Protein AF-A0A1U8NQL8-F1 (afdb_monomer_lite)

Sequence (93 aa):
MAVMFEILRRKRQVKLESFILNRSSFAQTVENLFSLSFLVKDGRVEIVVHGSGSHIVSPKNAPAASSIASGEAAYSHFVFRFDFKDWKDLLRN

Foldseek 3Di:
DVVLLVVQQVVQKDFPLVSLADLVDPVSSVVSVVVVVVCVVQQQKDWDQDPVRTTMIGGGDGDDPVCVVVVVDDDDDDDDDDDPVNNVVSN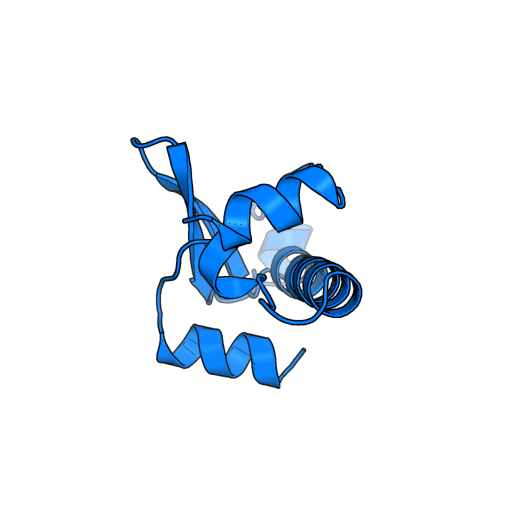VD

Structure (mmCIF, N/CA/C/O backbone):
data_AF-A0A1U8NQL8-F1
#
_entry.id   AF-A0A1U8NQL8-F1
#
loop_
_atom_site.group_PDB
_atom_site.id
_atom_site.type_symbol
_atom_site.label_atom_id
_atom_site.label_alt_id
_atom_site.label_comp_id
_atom_site.label_asym_id
_atom_site.label_entity_id
_atom_site.label_se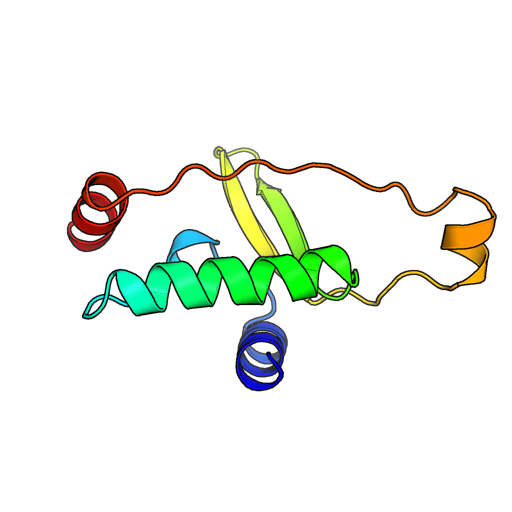q_id
_atom_site.pdbx_PDB_in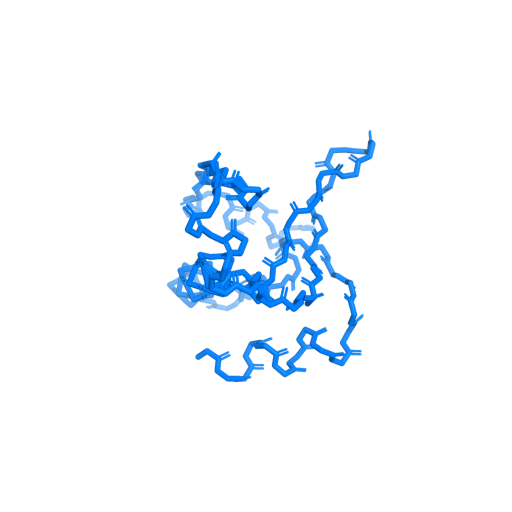s_code
_atom_site.Cartn_x
_atom_site.Cartn_y
_atom_site.Cartn_z
_atom_site.occupancy
_atom_site.B_iso_or_equiv
_atom_site.auth_seq_id
_atom_site.auth_comp_id
_atom_site.auth_asym_id
_atom_site.auth_atom_id
_atom_site.pdbx_PDB_model_num
ATOM 1 N N . MET A 1 1 ? -5.003 -10.238 -3.789 1.00 64.75 1 MET A N 1
ATOM 2 C CA . MET A 1 1 ? -4.519 -9.107 -4.624 1.00 64.75 1 MET A CA 1
ATOM 3 C C . MET A 1 1 ? -5.506 -8.639 -5.697 1.00 64.75 1 MET A C 1
ATOM 5 O O . MET A 1 1 ? -5.735 -7.438 -5.763 1.00 64.75 1 MET A O 1
ATOM 9 N N . ALA A 1 2 ? -6.112 -9.520 -6.509 1.00 84.38 2 ALA A N 1
ATOM 10 C CA . ALA A 1 2 ? -7.019 -9.105 -7.596 1.00 84.38 2 ALA A CA 1
ATOM 11 C C . ALA A 1 2 ? -8.152 -8.156 -7.145 1.00 84.38 2 ALA A C 1
ATOM 13 O O . ALA A 1 2 ? -8.394 -7.144 -7.792 1.00 84.38 2 ALA A O 1
ATOM 14 N N . VAL A 1 3 ? -8.769 -8.429 -5.988 1.00 91.75 3 VAL A N 1
ATOM 15 C CA . VAL A 1 3 ? -9.832 -7.588 -5.405 1.00 91.75 3 VAL A CA 1
ATOM 16 C C . VAL A 1 3 ? -9.345 -6.167 -5.102 1.00 91.75 3 VAL A C 1
ATOM 18 O O . VAL A 1 3 ? -9.991 -5.200 -5.490 1.00 91.75 3 VAL A O 1
ATOM 21 N N . MET A 1 4 ? -8.187 -6.028 -4.451 1.00 93.75 4 MET A N 1
ATOM 22 C CA . MET A 1 4 ? -7.614 -4.723 -4.109 1.00 93.75 4 MET A CA 1
ATOM 23 C C . MET A 1 4 ? -7.314 -3.896 -5.364 1.00 93.75 4 MET A C 1
ATOM 25 O O . MET A 1 4 ? -7.679 -2.723 -5.433 1.00 93.75 4 MET A O 1
ATOM 29 N N . PHE A 1 5 ? -6.711 -4.519 -6.380 1.00 93.12 5 PHE A N 1
ATOM 30 C CA . PHE A 1 5 ? -6.442 -3.845 -7.647 1.00 93.12 5 PHE A CA 1
ATOM 31 C C . PHE A 1 5 ? -7.734 -3.420 -8.360 1.00 93.12 5 PHE A C 1
ATOM 33 O O . PHE A 1 5 ? -7.811 -2.308 -8.874 1.00 93.12 5 PHE A O 1
ATOM 40 N N . GLU A 1 6 ? -8.771 -4.259 -8.351 1.00 94.62 6 GLU A N 1
ATOM 41 C CA . GLU A 1 6 ? -10.065 -3.934 -8.959 1.00 94.62 6 GLU A CA 1
ATOM 42 C C . GLU A 1 6 ? -10.767 -2.765 -8.248 1.00 94.62 6 GLU A C 1
ATOM 44 O O . GLU A 1 6 ? -11.290 -1.862 -8.902 1.00 94.62 6 GLU A O 1
ATOM 49 N N . ILE A 1 7 ? -10.720 -2.716 -6.911 1.00 93.50 7 ILE A N 1
ATOM 50 C CA . ILE A 1 7 ? -11.224 -1.567 -6.140 1.00 93.50 7 ILE A CA 1
ATOM 51 C C . ILE A 1 7 ? -10.492 -0.289 -6.562 1.00 93.50 7 ILE A C 1
ATOM 53 O O . ILE A 1 7 ? -11.126 0.739 -6.812 1.00 93.50 7 ILE A O 1
ATOM 57 N N . LEU A 1 8 ? -9.164 -0.351 -6.663 1.00 94.44 8 LEU A N 1
ATOM 58 C CA . LEU A 1 8 ? -8.348 0.800 -7.032 1.00 94.44 8 LEU A CA 1
ATOM 59 C C . LEU A 1 8 ? -8.604 1.252 -8.474 1.00 94.44 8 LEU A C 1
ATOM 61 O O . LEU A 1 8 ? -8.740 2.447 -8.726 1.00 94.44 8 LEU A O 1
ATOM 65 N N . ARG A 1 9 ? -8.767 0.307 -9.408 1.00 93.25 9 ARG A N 1
ATOM 66 C CA . ARG A 1 9 ? -9.135 0.576 -10.804 1.00 93.25 9 ARG A CA 1
ATOM 67 C C . ARG A 1 9 ? -10.451 1.352 -10.907 1.00 93.25 9 ARG A C 1
ATOM 69 O O . ARG A 1 9 ? -10.558 2.249 -11.740 1.00 93.25 9 ARG A O 1
ATOM 76 N N . ARG A 1 10 ? -11.435 1.043 -10.056 1.00 94.38 10 ARG A N 1
ATOM 77 C CA . ARG A 1 10 ? -12.722 1.761 -10.010 1.00 94.38 10 ARG A CA 1
ATOM 78 C C . ARG A 1 10 ? -12.594 3.148 -9.389 1.00 94.38 10 ARG A C 1
ATOM 80 O O . ARG A 1 10 ? -13.149 4.100 -9.926 1.00 94.38 10 ARG A O 1
ATOM 87 N N . LYS A 1 11 ? -11.863 3.270 -8.275 1.00 92.50 11 LYS A N 1
ATOM 88 C CA . LYS A 1 11 ? -11.714 4.542 -7.546 1.00 92.50 11 LYS A CA 1
ATOM 89 C C . LYS A 1 11 ? -10.736 5.526 -8.201 1.00 92.50 11 LYS A C 1
ATOM 91 O O . LYS A 1 11 ? -10.824 6.715 -7.925 1.00 92.50 11 LYS A O 1
ATOM 96 N N . ARG A 1 12 ? -9.835 5.050 -9.069 1.00 92.75 12 ARG A N 1
ATOM 97 C CA . ARG A 1 12 ? -8.748 5.781 -9.755 1.00 92.75 12 ARG A CA 1
ATOM 98 C C . ARG A 1 12 ? -7.677 6.373 -8.839 1.00 92.75 12 ARG A C 1
ATOM 100 O O . ARG A 1 12 ? -6.504 6.130 -9.080 1.00 92.75 12 ARG A O 1
ATOM 107 N N . GLN A 1 13 ? -8.054 7.125 -7.813 1.00 94.88 13 GLN A N 1
ATOM 108 C CA . GLN A 1 13 ? -7.141 7.718 -6.838 1.00 94.88 13 GLN A CA 1
ATOM 109 C C . GLN A 1 13 ? -7.768 7.695 -5.452 1.00 94.88 13 GLN A C 1
ATOM 111 O O . GLN A 1 13 ? -8.942 8.026 -5.281 1.00 94.88 13 GLN A O 1
ATOM 116 N N . VAL A 1 14 ? -6.998 7.278 -4.451 1.00 95.75 14 VAL A N 1
ATOM 117 C CA . VAL A 1 14 ? -7.487 7.169 -3.073 1.00 95.75 14 VAL A CA 1
ATOM 118 C C . VAL A 1 14 ? -6.350 7.467 -2.097 1.00 95.75 14 VAL A C 1
ATOM 120 O O . VAL A 1 14 ? -5.193 7.172 -2.386 1.00 95.75 14 VAL A O 1
ATOM 123 N N . LYS A 1 15 ? -6.663 8.033 -0.927 1.00 94.88 15 LYS A N 1
ATOM 124 C CA . LYS A 1 15 ? -5.669 8.208 0.140 1.00 94.88 15 LYS A CA 1
ATOM 125 C C . LYS A 1 15 ? -5.227 6.857 0.701 1.00 94.88 15 LYS A C 1
ATOM 127 O O . LYS A 1 15 ? -6.081 6.012 0.975 1.00 94.88 15 LYS A O 1
ATOM 132 N N . LEU A 1 16 ? -3.927 6.673 0.919 1.00 94.56 16 LEU A N 1
ATOM 133 C CA . LEU A 1 16 ? -3.339 5.418 1.399 1.00 94.56 16 LEU A CA 1
ATOM 134 C C . LEU A 1 16 ? -4.052 4.882 2.645 1.00 94.56 16 LEU A C 1
ATOM 136 O O . LEU A 1 16 ? -4.482 3.730 2.656 1.00 94.56 16 LEU A O 1
ATOM 140 N N . GLU A 1 17 ? -4.254 5.729 3.653 1.00 92.50 17 GLU A N 1
ATOM 141 C CA . GLU A 1 17 ? -4.911 5.360 4.903 1.00 92.50 17 GLU A CA 1
ATOM 142 C C . GLU A 1 17 ? -6.350 4.882 4.680 1.00 92.50 17 GLU A C 1
ATOM 144 O O . GLU A 1 17 ? -6.765 3.879 5.249 1.00 92.50 17 GLU A O 1
ATOM 149 N N . SER A 1 18 ? -7.096 5.516 3.772 1.00 92.69 18 SER A N 1
ATOM 150 C CA . SER A 1 18 ? -8.463 5.100 3.429 1.00 92.69 18 SER A CA 1
ATOM 151 C C . SER A 1 18 ? -8.504 3.810 2.608 1.00 92.69 18 SER A C 1
ATOM 153 O O . SER A 1 18 ? -9.558 3.185 2.499 1.00 92.69 18 SER A O 1
ATOM 155 N N . PHE A 1 19 ? -7.386 3.435 1.984 1.00 95.38 19 PHE A N 1
ATOM 156 C CA . PHE A 1 19 ? -7.294 2.237 1.162 1.00 95.38 19 PHE A CA 1
ATOM 157 C C . PHE A 1 19 ? -6.987 0.988 1.977 1.00 95.38 19 PHE A C 1
ATOM 159 O O . PHE A 1 19 ? -7.572 -0.064 1.730 1.00 95.38 19 PHE A O 1
ATOM 166 N N . ILE A 1 20 ? -6.058 1.105 2.928 1.00 95.25 20 ILE A N 1
ATOM 167 C CA . ILE A 1 20 ? -5.574 -0.036 3.709 1.00 95.25 20 ILE A CA 1
ATOM 168 C C . ILE A 1 20 ? -6.397 -0.264 4.977 1.00 95.25 20 ILE A C 1
ATOM 170 O O . ILE A 1 20 ? -6.475 -1.400 5.444 1.00 95.25 20 ILE A O 1
ATOM 174 N N . LEU A 1 21 ? -7.015 0.784 5.535 1.00 96.12 21 LEU A N 1
ATOM 175 C CA . LEU A 1 21 ? -7.678 0.715 6.834 1.00 96.12 21 LEU A CA 1
ATOM 176 C C . LEU A 1 21 ? -8.892 -0.216 6.808 1.00 96.12 21 LEU A C 1
ATOM 178 O O . LEU A 1 21 ? -9.900 0.047 6.155 1.00 96.12 21 LEU A O 1
ATOM 182 N N . ASN A 1 22 ? -8.828 -1.257 7.629 1.00 96.81 22 ASN A N 1
ATOM 183 C CA . ASN A 1 22 ? -9.998 -1.977 8.096 1.00 96.81 22 ASN A CA 1
ATOM 184 C C . ASN A 1 22 ? -10.325 -1.491 9.513 1.00 96.81 22 ASN A C 1
ATOM 186 O O . ASN A 1 22 ? -9.532 -1.675 10.436 1.00 96.81 22 ASN A O 1
ATOM 190 N N . ARG A 1 23 ? -11.501 -0.875 9.693 1.00 95.56 23 ARG A N 1
ATOM 191 C CA . ARG A 1 23 ? -11.895 -0.271 10.977 1.00 95.56 23 ARG A CA 1
ATOM 192 C C . ARG A 1 23 ? -12.215 -1.285 12.084 1.00 95.56 23 ARG A C 1
ATOM 194 O O . ARG A 1 23 ? -12.275 -0.909 13.248 1.00 95.56 23 ARG A O 1
ATOM 201 N N . SER A 1 24 ? -12.389 -2.558 11.736 1.00 96.94 24 SER A N 1
ATOM 202 C CA . SER A 1 24 ? -12.748 -3.633 12.669 1.00 96.94 24 SER A CA 1
ATOM 203 C C . SER A 1 24 ? -11.602 -4.610 12.936 1.00 96.94 24 SER A C 1
ATOM 205 O O . SER A 1 24 ? -11.701 -5.417 13.854 1.00 96.94 24 SER A O 1
ATOM 207 N N . SER A 1 25 ? -10.520 -4.562 12.151 1.00 98.00 25 SER A N 1
ATOM 208 C CA . SER A 1 25 ? -9.397 -5.492 12.283 1.00 98.00 25 SER A CA 1
ATOM 209 C C . SER A 1 25 ? -8.055 -4.835 11.959 1.00 98.00 25 SER A C 1
ATOM 211 O O . SER A 1 25 ? -7.761 -4.473 10.815 1.00 98.00 25 SER A O 1
ATOM 213 N N . PHE A 1 26 ? -7.201 -4.744 12.980 1.00 97.44 26 PHE A N 1
ATOM 214 C CA . PHE A 1 26 ? -5.804 -4.344 12.823 1.00 97.44 26 PHE A CA 1
ATOM 215 C C . PHE A 1 26 ? -5.038 -5.324 11.929 1.00 97.44 26 PHE A C 1
ATOM 217 O O . PHE A 1 26 ? -4.386 -4.898 10.980 1.00 97.44 26 PHE A O 1
ATOM 224 N N . ALA A 1 27 ? -5.175 -6.631 12.177 1.00 98.06 27 ALA A N 1
ATOM 225 C CA . ALA A 1 27 ? -4.498 -7.663 11.393 1.00 98.06 27 ALA A CA 1
ATOM 226 C C . ALA A 1 27 ? -4.858 -7.564 9.903 1.00 98.06 27 ALA A C 1
ATOM 228 O O . ALA A 1 27 ? -3.972 -7.554 9.054 1.00 98.06 27 ALA A O 1
ATOM 229 N N . GLN A 1 28 ? -6.139 -7.350 9.582 1.00 97.81 28 GLN A N 1
ATOM 230 C CA . GLN A 1 28 ? -6.554 -7.168 8.191 1.00 97.81 28 GLN A CA 1
ATOM 231 C C . GLN A 1 28 ? -5.995 -5.875 7.580 1.00 97.81 28 GLN A C 1
ATOM 233 O O . GLN A 1 28 ? -5.694 -5.843 6.391 1.00 97.81 28 GLN A O 1
ATOM 238 N N . THR A 1 29 ? -5.831 -4.809 8.372 1.00 97.62 29 THR A N 1
ATOM 239 C CA . THR A 1 29 ? -5.175 -3.573 7.908 1.00 97.62 29 THR A CA 1
ATOM 240 C C . THR A 1 29 ? -3.710 -3.829 7.544 1.00 97.62 29 THR A C 1
ATOM 242 O O . THR A 1 29 ? -3.243 -3.365 6.504 1.00 97.62 29 THR A O 1
ATOM 245 N N . VAL A 1 30 ? -2.999 -4.621 8.355 1.00 96.56 30 VAL A N 1
ATOM 246 C CA . VAL A 1 30 ? -1.625 -5.056 8.062 1.00 96.56 30 VAL A CA 1
ATOM 247 C C . VAL A 1 30 ? -1.582 -5.907 6.789 1.00 96.56 30 VAL A C 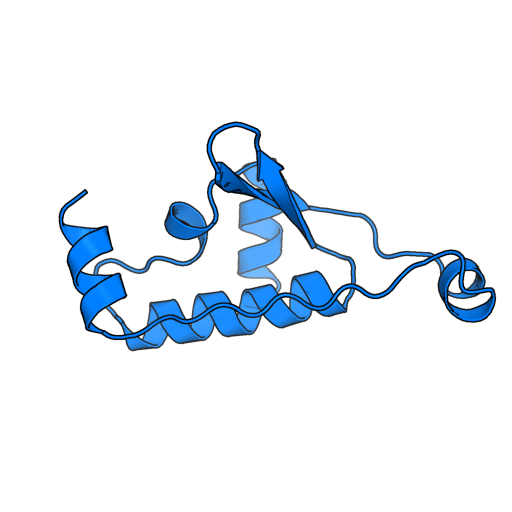1
ATOM 249 O O . VAL A 1 30 ? -0.757 -5.652 5.914 1.00 96.56 30 VAL A O 1
ATOM 252 N N . GLU A 1 31 ? -2.504 -6.857 6.622 1.00 96.81 31 GLU A N 1
ATOM 253 C CA . GLU A 1 31 ? -2.605 -7.667 5.399 1.00 96.81 31 GLU A CA 1
ATOM 254 C C . GLU A 1 31 ? -2.927 -6.833 4.152 1.00 96.81 31 GLU A C 1
ATOM 256 O O . GLU A 1 31 ? -2.409 -7.111 3.066 1.00 96.81 31 GLU A O 1
ATOM 261 N N . ASN A 1 32 ? -3.760 -5.797 4.288 1.00 96.81 32 ASN A N 1
ATOM 262 C CA . ASN A 1 32 ? -4.060 -4.870 3.203 1.00 96.81 32 ASN A CA 1
ATOM 263 C C . ASN A 1 32 ? -2.800 -4.102 2.783 1.00 96.81 32 ASN A C 1
ATOM 265 O O . ASN A 1 32 ? -2.492 -4.031 1.593 1.00 96.81 32 ASN A O 1
ATOM 269 N N . LEU A 1 33 ? -2.040 -3.575 3.746 1.00 95.94 33 LEU A N 1
ATOM 270 C CA . LEU A 1 33 ? -0.771 -2.901 3.474 1.00 95.94 33 LEU A CA 1
ATOM 271 C C . LEU A 1 33 ? 0.250 -3.852 2.827 1.00 95.94 33 LEU A C 1
ATOM 273 O O . LEU A 1 33 ? 0.887 -3.498 1.834 1.00 95.94 33 LEU A O 1
ATOM 277 N N . PHE A 1 34 ? 0.363 -5.079 3.338 1.00 94.81 34 PHE A N 1
ATOM 278 C CA . PHE A 1 34 ? 1.243 -6.098 2.772 1.00 94.81 34 PHE A CA 1
ATOM 279 C C . PHE A 1 34 ? 0.844 -6.440 1.331 1.00 94.81 34 PHE A C 1
ATOM 281 O O . PHE A 1 34 ? 1.683 -6.435 0.433 1.00 94.81 34 PHE A O 1
ATOM 288 N N . SER A 1 35 ? -0.450 -6.632 1.069 1.00 95.88 35 SER A N 1
ATOM 289 C CA . SER A 1 35 ? -0.985 -6.883 -0.276 1.00 95.88 35 SER A CA 1
ATOM 290 C C . SER A 1 35 ? -0.723 -5.726 -1.244 1.00 95.88 35 SER A C 1
ATOM 292 O O . SER A 1 35 ? -0.385 -5.961 -2.405 1.00 95.88 35 SER A O 1
ATOM 294 N N . LEU A 1 36 ? -0.860 -4.482 -0.776 1.00 95.69 36 LEU A N 1
ATOM 295 C CA . LEU A 1 36 ? -0.543 -3.290 -1.558 1.00 95.69 36 LEU A CA 1
ATOM 296 C C . LEU A 1 36 ? 0.944 -3.252 -1.936 1.00 95.69 36 LEU A C 1
ATOM 298 O O . LEU A 1 36 ? 1.267 -2.889 -3.065 1.00 95.69 36 LEU A O 1
ATOM 302 N N . SER A 1 37 ? 1.840 -3.674 -1.039 1.00 94.19 37 SER A N 1
ATOM 303 C CA . SER A 1 37 ? 3.283 -3.653 -1.302 1.00 94.19 37 SER A CA 1
ATOM 304 C C . SER A 1 37 ? 3.681 -4.511 -2.512 1.00 94.19 37 SER A C 1
ATOM 306 O O . SER A 1 37 ? 4.507 -4.078 -3.313 1.00 94.19 37 SER A O 1
ATOM 308 N N . PHE A 1 38 ? 3.033 -5.664 -2.728 1.00 94.12 38 PHE A N 1
ATOM 309 C CA . PHE A 1 38 ? 3.238 -6.472 -3.938 1.00 94.12 38 PHE A CA 1
ATOM 310 C C . PHE A 1 38 ? 2.755 -5.761 -5.198 1.00 94.12 38 PHE A C 1
ATOM 312 O O . PHE A 1 38 ? 3.452 -5.768 -6.204 1.00 94.12 38 PHE A O 1
ATOM 319 N N . LEU A 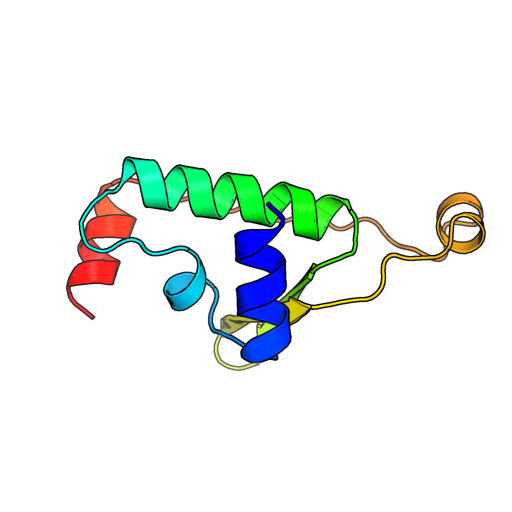1 39 ? 1.598 -5.096 -5.147 1.00 94.88 39 LEU A N 1
ATOM 320 C CA . LEU A 1 39 ? 1.095 -4.351 -6.303 1.00 94.88 39 LEU A CA 1
ATOM 321 C C . LEU A 1 39 ? 2.024 -3.190 -6.690 1.00 94.88 39 LEU A C 1
ATOM 323 O O . LEU A 1 39 ? 2.183 -2.912 -7.879 1.00 94.88 39 LEU A O 1
ATOM 327 N N . VAL A 1 40 ? 2.644 -2.535 -5.703 1.00 93.56 40 VAL A N 1
ATOM 328 C CA . VAL A 1 40 ? 3.654 -1.490 -5.930 1.00 93.56 40 VAL A CA 1
ATOM 329 C C . VAL A 1 40 ? 4.942 -2.095 -6.485 1.00 93.56 40 VAL A C 1
ATOM 331 O O . VAL A 1 40 ? 5.460 -1.604 -7.485 1.00 93.56 40 VAL A O 1
ATOM 334 N N . LYS A 1 41 ? 5.430 -3.192 -5.891 1.00 91.06 41 LYS A N 1
ATOM 335 C CA . LYS A 1 41 ? 6.611 -3.930 -6.366 1.00 91.06 41 LYS A CA 1
ATOM 336 C C . LYS A 1 41 ? 6.461 -4.360 -7.829 1.00 91.06 41 LYS A C 1
ATOM 338 O O . LYS A 1 41 ? 7.400 -4.220 -8.606 1.00 91.06 41 LYS A O 1
ATOM 343 N N . ASP A 1 42 ? 5.279 -4.838 -8.203 1.00 90.94 42 ASP A N 1
ATOM 344 C CA . ASP A 1 42 ? 4.966 -5.293 -9.559 1.00 90.94 42 ASP A CA 1
ATOM 345 C C . ASP A 1 42 ? 4.715 -4.123 -10.536 1.00 90.94 42 ASP A C 1
ATOM 347 O O . ASP A 1 42 ? 4.348 -4.339 -11.690 1.00 90.94 42 ASP A O 1
ATOM 351 N N . GLY A 1 43 ? 4.855 -2.868 -10.087 1.00 91.94 43 GLY A N 1
ATOM 352 C CA . GLY A 1 43 ? 4.642 -1.667 -10.899 1.00 91.94 43 GLY A CA 1
ATOM 353 C C . GLY A 1 43 ? 3.185 -1.433 -11.304 1.00 91.94 43 GLY A C 1
ATOM 354 O O . GLY A 1 43 ? 2.906 -0.603 -12.167 1.00 91.94 43 GLY A O 1
ATOM 355 N N . ARG A 1 44 ? 2.242 -2.161 -10.698 1.00 94.06 44 ARG A N 1
ATOM 356 C CA . ARG A 1 44 ? 0.808 -2.081 -11.012 1.00 94.06 44 ARG A CA 1
ATOM 357 C C . ARG A 1 44 ? 0.091 -0.978 -10.249 1.00 94.06 44 ARG A C 1
ATOM 359 O O . ARG A 1 44 ? -1.041 -0.631 -10.576 1.00 94.06 44 ARG A O 1
ATOM 366 N N . VAL A 1 45 ? 0.715 -0.461 -9.204 1.00 95.00 45 VAL A N 1
ATOM 367 C CA . VAL A 1 45 ? 0.199 0.620 -8.372 1.00 95.00 45 VAL A CA 1
ATOM 368 C C . VAL A 1 45 ? 1.335 1.580 -8.079 1.00 95.00 45 VAL A C 1
ATOM 370 O O . VAL A 1 45 ? 2.469 1.158 -7.874 1.00 95.00 45 VAL A O 1
ATOM 373 N N . GLU A 1 46 ? 1.029 2.868 -8.048 1.00 94.06 46 GLU A N 1
ATOM 374 C CA . GLU A 1 46 ? 1.956 3.893 -7.587 1.00 94.06 46 GLU A CA 1
ATOM 375 C C . GLU A 1 46 ? 1.430 4.585 -6.335 1.00 94.06 46 GLU A C 1
ATOM 377 O O . GLU A 1 46 ? 0.222 4.641 -6.090 1.00 94.06 46 GLU A O 1
ATOM 382 N N . ILE A 1 47 ? 2.370 5.098 -5.544 1.00 93.94 47 ILE A N 1
ATOM 383 C CA . ILE A 1 47 ? 2.106 5.927 -4.375 1.00 93.94 47 ILE A CA 1
ATOM 384 C C . ILE A 1 47 ? 2.824 7.252 -4.606 1.00 93.94 47 ILE A C 1
ATOM 386 O O . ILE A 1 47 ? 4.043 7.275 -4.766 1.00 93.94 47 ILE A O 1
ATOM 390 N N . VAL A 1 48 ? 2.070 8.347 -4.625 1.00 92.31 48 VAL A N 1
ATOM 391 C CA . VAL A 1 48 ? 2.595 9.702 -4.812 1.00 92.31 48 VAL A CA 1
ATOM 392 C C . VAL A 1 48 ? 2.314 10.521 -3.561 1.00 92.31 48 VAL A C 1
ATOM 394 O O . VAL A 1 48 ? 1.193 10.529 -3.051 1.00 92.31 48 VAL A O 1
ATOM 397 N N . VAL A 1 49 ? 3.330 11.227 -3.067 1.00 90.12 49 VAL A N 1
ATOM 398 C CA . VAL A 1 49 ? 3.165 12.191 -1.977 1.00 90.12 49 VAL A CA 1
ATOM 399 C C . VAL A 1 49 ? 2.700 13.510 -2.580 1.00 90.12 49 VAL A C 1
ATOM 401 O O . VAL A 1 49 ? 3.419 14.147 -3.345 1.00 90.12 49 VAL A O 1
ATOM 404 N N . HIS A 1 50 ? 1.473 13.909 -2.263 1.00 88.38 50 HIS A N 1
ATOM 405 C CA . HIS A 1 50 ? 0.936 15.201 -2.669 1.00 88.38 50 HIS A CA 1
ATOM 406 C C . HIS A 1 50 ? 1.546 16.328 -1.818 1.00 88.38 50 HIS A C 1
ATOM 408 O O . HIS A 1 50 ? 2.001 16.081 -0.702 1.00 88.38 50 HIS A O 1
ATOM 414 N N . GLY A 1 51 ? 1.504 17.581 -2.287 1.00 82.88 51 GLY A N 1
ATOM 415 C CA . GLY A 1 51 ? 2.116 18.729 -1.590 1.00 82.88 51 GLY A CA 1
ATOM 416 C C . GLY A 1 51 ? 1.607 18.979 -0.159 1.00 82.88 51 GLY A C 1
ATOM 417 O O . GLY A 1 51 ? 2.273 19.642 0.625 1.00 82.88 51 GLY A O 1
ATOM 418 N N . SER A 1 52 ? 0.460 18.402 0.209 1.00 83.69 52 SER A N 1
ATOM 419 C CA . SER A 1 52 ? -0.091 18.398 1.572 1.00 83.69 52 SER A CA 1
ATOM 420 C C . SER A 1 52 ? 0.517 17.332 2.499 1.00 83.69 52 SER A C 1
ATOM 422 O O . SER A 1 52 ? 0.055 17.177 3.626 1.00 83.69 52 SER A O 1
ATOM 424 N N . GLY A 1 53 ? 1.475 16.532 2.021 1.00 84.88 53 GLY A N 1
ATOM 425 C CA . GLY A 1 53 ? 2.025 15.364 2.721 1.00 84.88 53 GLY A CA 1
ATOM 426 C C . GLY A 1 53 ? 1.138 14.112 2.658 1.00 84.88 53 GLY A C 1
ATOM 427 O O . GLY A 1 53 ? 1.481 13.076 3.224 1.00 84.88 53 GLY A O 1
ATOM 428 N N . SER A 1 54 ? -0.009 14.177 1.975 1.00 90.06 54 SER A N 1
ATOM 429 C CA . SER A 1 54 ? -0.914 13.032 1.826 1.00 90.06 54 SER A CA 1
ATOM 430 C C . SER A 1 54 ? -0.390 12.041 0.787 1.00 90.06 54 SER A C 1
ATOM 432 O O . SER A 1 54 ? 0.002 12.441 -0.307 1.00 90.06 54 SER A O 1
ATOM 434 N N . HIS A 1 55 ? -0.452 10.747 1.101 1.00 93.19 55 HIS A N 1
ATOM 435 C CA . HIS A 1 55 ? -0.073 9.678 0.179 1.00 93.19 55 HIS A CA 1
ATOM 436 C C . HIS A 1 55 ? -1.284 9.274 -0.664 1.00 93.19 55 HIS A C 1
ATOM 438 O O . HIS A 1 55 ? -2.291 8.805 -0.129 1.00 93.19 55 HIS A O 1
ATOM 444 N N . ILE A 1 56 ? -1.192 9.454 -1.978 1.00 95.31 56 ILE A N 1
ATOM 445 C CA . ILE A 1 56 ? -2.234 9.087 -2.936 1.00 95.31 56 ILE A CA 1
ATOM 446 C C . ILE A 1 56 ? -1.818 7.818 -3.666 1.00 95.31 56 ILE A C 1
ATOM 448 O O . ILE A 1 56 ? -0.700 7.719 -4.161 1.00 95.31 56 ILE A O 1
ATOM 452 N N . VAL A 1 57 ? -2.737 6.860 -3.727 1.00 96.06 57 VAL A N 1
ATOM 453 C CA . VAL A 1 57 ? -2.564 5.561 -4.373 1.00 96.06 57 VAL A CA 1
ATOM 454 C C . VAL A 1 57 ? -3.389 5.533 -5.658 1.00 96.06 57 VAL A C 1
ATOM 456 O O . VAL A 1 57 ? -4.586 5.838 -5.622 1.00 96.06 57 VAL A O 1
ATOM 459 N N . SER A 1 58 ? -2.775 5.141 -6.775 1.00 96.75 58 SER A N 1
ATOM 460 C CA . SER A 1 58 ? -3.414 5.019 -8.098 1.00 96.75 58 SER A CA 1
ATOM 461 C C . SER A 1 58 ? -2.960 3.763 -8.848 1.00 96.75 58 SER A C 1
ATOM 463 O O . SER A 1 58 ? -1.850 3.274 -8.626 1.00 96.75 58 SER A O 1
ATOM 465 N N . PRO A 1 59 ? -3.799 3.201 -9.740 1.00 96.69 59 PRO A N 1
ATOM 466 C CA . PRO A 1 59 ? -3.381 2.106 -10.601 1.00 96.69 59 PRO A CA 1
ATOM 467 C C . PRO A 1 59 ? -2.384 2.612 -11.650 1.00 96.69 59 PRO A C 1
ATOM 469 O O . PRO A 1 59 ? -2.502 3.731 -12.147 1.00 96.69 59 PRO A O 1
ATOM 472 N N . LYS A 1 60 ? -1.438 1.753 -12.022 1.00 93.56 60 LYS A N 1
ATOM 473 C CA . LYS A 1 60 ? -0.376 2.031 -12.986 1.00 93.56 60 LYS A CA 1
ATOM 474 C C . LYS A 1 60 ? -0.155 0.828 -13.898 1.00 93.56 60 LYS A C 1
ATOM 476 O O . LYS A 1 60 ? -0.403 -0.316 -13.516 1.00 93.56 60 LYS A O 1
ATOM 481 N N . ASN A 1 61 ? 0.296 1.085 -15.121 1.00 91.75 61 ASN A N 1
ATOM 482 C CA . ASN A 1 61 ? 0.782 0.022 -15.991 1.00 91.75 61 ASN A CA 1
ATOM 483 C C . ASN A 1 61 ? 2.197 -0.359 -15.564 1.00 91.75 61 ASN A C 1
ATOM 485 O O . ASN A 1 61 ? 3.062 0.511 -15.459 1.00 91.75 61 ASN A O 1
ATOM 489 N N . ALA A 1 62 ? 2.417 -1.655 -15.349 1.00 91.75 62 ALA A N 1
ATOM 490 C CA . ALA A 1 62 ? 3.743 -2.165 -15.045 1.00 91.75 62 ALA A CA 1
ATOM 491 C C . ALA A 1 62 ? 4.736 -1.758 -16.152 1.00 91.75 62 ALA A C 1
ATOM 493 O O . ALA A 1 62 ? 4.353 -1.729 -17.328 1.00 91.75 62 ALA A O 1
ATOM 494 N N . PRO A 1 63 ? 5.991 -1.432 -15.797 1.00 90.50 63 PRO A N 1
ATOM 495 C CA . PRO A 1 63 ? 7.003 -1.096 -16.786 1.00 90.50 63 PRO A CA 1
ATOM 496 C C . PRO A 1 63 ? 7.242 -2.278 -17.731 1.00 90.50 63 PRO A C 1
ATOM 498 O O . PRO A 1 63 ? 7.148 -3.443 -17.339 1.00 90.50 63 PRO A O 1
ATOM 501 N N . ALA A 1 64 ? 7.570 -1.975 -18.987 1.00 91.81 64 ALA A N 1
ATOM 502 C CA . ALA A 1 64 ? 7.966 -2.999 -19.942 1.00 91.81 64 ALA A CA 1
ATOM 503 C C . ALA A 1 64 ? 9.252 -3.696 -19.471 1.00 91.81 64 ALA A C 1
ATOM 505 O O . ALA A 1 64 ? 10.139 -3.061 -18.899 1.00 91.81 64 ALA A O 1
ATOM 506 N N . ALA A 1 65 ? 9.388 -4.992 -19.766 1.00 89.62 65 ALA A N 1
ATOM 507 C CA . ALA A 1 65 ? 10.583 -5.761 -19.409 1.00 89.62 65 ALA A CA 1
ATOM 508 C C . ALA A 1 65 ? 11.875 -5.135 -19.969 1.00 89.62 65 ALA A C 1
ATOM 510 O O . ALA A 1 65 ? 12.906 -5.155 -19.303 1.00 89.62 65 ALA A O 1
ATOM 511 N N . SER A 1 66 ? 11.802 -4.518 -21.153 1.00 93.12 66 SER A N 1
ATOM 512 C CA . SER A 1 66 ? 12.913 -3.775 -21.754 1.00 93.12 66 SER A CA 1
ATOM 513 C C . SER A 1 66 ? 13.330 -2.562 -20.924 1.00 93.12 66 SER A C 1
ATOM 515 O O . SER A 1 66 ? 14.524 -2.358 -20.745 1.00 93.12 66 SER A O 1
ATOM 517 N N . SER A 1 67 ? 12.376 -1.799 -20.380 1.00 90.25 67 SER A N 1
ATOM 518 C CA . SER A 1 67 ? 12.658 -0.631 -19.532 1.00 90.25 67 SER A CA 1
ATOM 519 C C . SER A 1 67 ? 13.233 -1.027 -18.170 1.00 90.25 67 SER A C 1
ATOM 521 O O . SER A 1 67 ? 14.017 -0.282 -17.592 1.00 90.25 67 SER A O 1
ATOM 523 N N . ILE A 1 68 ? 12.885 -2.213 -17.655 1.00 86.69 68 ILE A N 1
ATOM 524 C CA . ILE A 1 68 ? 13.540 -2.778 -16.464 1.00 86.69 68 ILE A CA 1
ATOM 525 C C . ILE A 1 68 ? 14.982 -3.176 -16.804 1.00 86.69 68 ILE A C 1
ATOM 527 O O . ILE A 1 68 ? 15.908 -2.799 -16.091 1.00 86.69 68 ILE A O 1
ATOM 531 N N . ALA A 1 69 ? 15.183 -3.908 -17.905 1.00 89.06 69 ALA A N 1
ATOM 532 C CA . ALA A 1 69 ? 16.500 -4.388 -18.322 1.00 89.06 69 ALA A CA 1
ATOM 533 C C . ALA A 1 69 ? 17.470 -3.250 -18.687 1.00 89.06 69 ALA A C 1
ATOM 535 O O . ALA A 1 69 ? 18.669 -3.375 -18.452 1.00 89.06 69 ALA A O 1
ATOM 536 N N . SER A 1 70 ? 16.960 -2.144 -19.236 1.00 92.94 70 SER A N 1
ATOM 537 C CA . SER A 1 70 ? 17.749 -0.954 -19.573 1.00 92.94 70 SER A CA 1
ATOM 538 C C . SER A 1 70 ? 18.024 -0.031 -18.380 1.00 92.94 70 SER A C 1
ATOM 540 O O . SER A 1 70 ? 18.817 0.898 -18.513 1.00 92.94 70 SER A O 1
ATOM 542 N N . GLY A 1 71 ? 17.375 -0.253 -17.230 1.00 86.81 71 GLY A N 1
ATOM 543 C CA . GLY A 1 71 ? 17.463 0.625 -16.058 1.00 86.81 71 GLY A CA 1
ATOM 544 C C . GLY A 1 71 ? 16.654 1.924 -16.165 1.00 86.81 71 GLY A C 1
ATOM 545 O O . GLY A 1 71 ? 16.720 2.754 -15.263 1.00 86.81 71 GLY A O 1
ATOM 546 N N . GLU A 1 72 ? 15.870 2.105 -17.231 1.00 88.94 72 GLU A N 1
ATOM 547 C CA . GLU A 1 72 ? 14.945 3.236 -17.389 1.00 88.94 72 GLU A CA 1
ATOM 548 C C . GLU A 1 72 ? 13.846 3.220 -16.311 1.00 88.94 72 GLU A C 1
ATOM 550 O O . GLU A 1 72 ? 13.438 4.261 -15.793 1.00 88.94 72 GLU A O 1
ATOM 555 N N . ALA A 1 73 ? 13.383 2.028 -15.927 1.00 86.38 73 ALA A N 1
ATOM 556 C CA . ALA A 1 73 ? 12.478 1.851 -14.802 1.00 86.38 73 ALA A CA 1
ATOM 557 C C . ALA A 1 73 ? 13.263 1.848 -13.481 1.00 86.38 73 ALA A C 1
ATOM 559 O O . ALA A 1 73 ? 13.888 0.855 -13.108 1.00 86.38 73 ALA A O 1
ATOM 560 N N . ALA A 1 74 ? 13.198 2.958 -12.746 1.00 81.44 74 ALA A N 1
ATOM 561 C CA . ALA A 1 74 ? 13.835 3.074 -11.441 1.00 81.44 74 ALA A CA 1
ATOM 562 C C . ALA A 1 74 ? 13.046 2.334 -10.347 1.00 81.44 74 ALA A C 1
ATOM 564 O O . ALA A 1 74 ? 11.843 2.549 -10.165 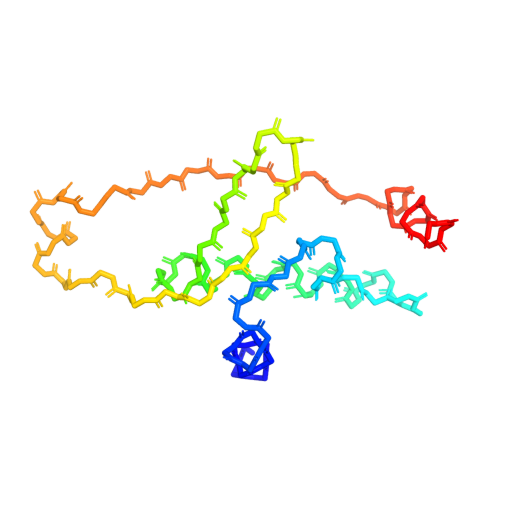1.00 81.44 74 ALA A O 1
ATOM 565 N N . TYR A 1 75 ? 13.745 1.524 -9.550 1.00 79.75 75 TYR A N 1
ATOM 566 C CA . TYR A 1 75 ? 13.209 1.006 -8.294 1.00 79.75 75 TYR A CA 1
ATOM 567 C C . TYR A 1 75 ? 13.355 2.060 -7.201 1.00 79.75 75 TYR A C 1
ATOM 569 O O . TYR A 1 75 ? 14.430 2.614 -6.989 1.00 79.75 75 TYR A O 1
ATOM 577 N N . SER A 1 76 ? 12.265 2.321 -6.488 1.00 80.94 76 SER A N 1
ATOM 578 C CA . SER A 1 76 ? 12.258 3.193 -5.315 1.00 80.94 76 SER A CA 1
ATOM 579 C C . SER A 1 76 ? 11.958 2.367 -4.073 1.00 80.94 76 SER A C 1
ATOM 581 O O . SER A 1 76 ? 11.150 1.439 -4.121 1.00 80.94 76 SER A O 1
ATOM 583 N N . HIS A 1 77 ? 12.597 2.707 -2.957 1.00 82.56 77 HIS A N 1
ATOM 584 C CA . HIS A 1 77 ? 12.317 2.080 -1.671 1.00 82.56 77 HIS A CA 1
ATOM 585 C C . HIS A 1 77 ? 11.446 3.010 -0.828 1.00 82.56 77 HIS A C 1
ATOM 587 O O . HIS A 1 77 ? 11.778 4.176 -0.625 1.00 82.56 77 HIS A O 1
ATOM 593 N N . PHE A 1 78 ? 10.333 2.477 -0.332 1.00 81.44 78 PHE A N 1
ATOM 594 C CA . PHE A 1 78 ? 9.420 3.164 0.568 1.00 81.44 78 PHE A CA 1
ATOM 595 C C . PHE A 1 78 ? 9.271 2.349 1.853 1.00 81.44 78 PHE A C 1
ATOM 597 O O . PHE A 1 78 ? 8.890 1.180 1.802 1.00 81.44 78 PHE A O 1
ATOM 604 N N . VAL A 1 79 ? 9.569 2.965 2.997 1.00 86.88 79 VAL A N 1
ATOM 605 C CA . VAL A 1 79 ? 9.437 2.337 4.316 1.00 86.88 79 VAL A CA 1
ATOM 606 C C . VAL A 1 79 ? 8.211 2.915 5.008 1.00 86.88 79 VAL A C 1
ATOM 608 O O . VAL A 1 79 ? 8.142 4.117 5.254 1.00 86.88 79 VAL A O 1
ATOM 611 N N . PHE A 1 80 ? 7.256 2.052 5.346 1.00 86.62 80 PHE A N 1
ATOM 612 C CA . PHE A 1 80 ? 6.041 2.434 6.057 1.00 86.62 80 PHE A CA 1
ATOM 613 C C . PHE A 1 80 ? 6.024 1.789 7.440 1.00 86.62 80 PHE A C 1
ATOM 615 O O . PHE A 1 80 ? 5.905 0.569 7.561 1.00 86.62 80 PHE A O 1
ATOM 622 N N . ARG A 1 81 ? 6.146 2.604 8.491 1.00 91.06 81 ARG A N 1
ATOM 623 C CA . ARG A 1 81 ? 5.943 2.149 9.868 1.00 91.06 81 ARG A CA 1
ATOM 624 C C . ARG A 1 81 ? 4.453 2.199 10.188 1.00 91.06 81 ARG A C 1
ATOM 626 O O . ARG A 1 81 ? 3.819 3.226 9.971 1.00 91.06 81 ARG A O 1
ATOM 633 N N . PHE A 1 82 ? 3.926 1.101 10.716 1.00 92.00 82 PHE A N 1
ATOM 634 C CA . PHE A 1 82 ? 2.536 1.014 11.138 1.00 92.00 82 PHE A CA 1
ATOM 635 C C . PHE A 1 82 ? 2.397 0.067 12.320 1.00 92.00 82 PHE A C 1
ATOM 637 O O . PHE A 1 82 ? 2.738 -1.113 12.213 1.00 92.00 82 PHE A O 1
ATOM 644 N N . ASP A 1 83 ? 1.897 0.575 13.439 1.00 95.75 83 ASP A N 1
ATOM 645 C CA . ASP A 1 83 ? 1.624 -0.214 14.631 1.00 95.75 83 ASP A CA 1
ATOM 646 C C . ASP A 1 83 ? 0.175 -0.058 15.127 1.00 95.75 83 ASP A C 1
ATOM 648 O O . ASP A 1 83 ? -0.675 0.608 14.527 1.00 95.75 83 ASP A O 1
ATOM 652 N N . PHE A 1 84 ? -0.154 -0.757 16.215 1.00 96.56 84 PHE A N 1
ATOM 653 C CA . PHE A 1 84 ? -1.517 -0.776 16.743 1.00 96.56 84 PHE A CA 1
ATOM 654 C C . PHE A 1 84 ? -1.975 0.594 17.260 1.00 96.56 84 PHE A C 1
ATOM 656 O O . PHE A 1 84 ? -3.177 0.877 17.261 1.00 96.56 84 PHE A O 1
ATOM 663 N N . LYS A 1 85 ? -1.044 1.453 17.699 1.00 96.38 85 LYS A N 1
ATOM 664 C CA . LYS A 1 85 ? -1.371 2.818 18.114 1.00 96.38 85 LYS A CA 1
ATOM 665 C C . LYS A 1 85 ? -1.769 3.640 16.892 1.00 96.38 85 LYS A C 1
ATOM 667 O O . LYS A 1 85 ? -2.820 4.276 16.934 1.00 96.38 85 LYS A O 1
ATOM 672 N N . ASP A 1 86 ? -0.997 3.553 15.811 1.00 94.50 86 ASP A N 1
ATOM 673 C CA . ASP A 1 86 ? -1.304 4.238 14.550 1.00 94.50 86 ASP A CA 1
ATOM 674 C C . ASP A 1 86 ? -2.691 3.838 14.028 1.00 94.50 86 ASP A C 1
ATOM 676 O O . ASP A 1 86 ? -3.503 4.690 13.666 1.00 94.50 86 ASP A O 1
ATOM 680 N N . TRP A 1 87 ? -3.011 2.539 14.067 1.00 96.94 87 TRP A N 1
ATOM 681 C CA . TRP A 1 87 ? -4.332 2.043 13.679 1.00 96.94 87 TRP A CA 1
ATOM 682 C C . TRP A 1 87 ? -5.457 2.664 14.510 1.00 96.94 87 TRP A C 1
ATOM 684 O O . TRP A 1 87 ? -6.434 3.143 13.939 1.00 96.94 87 TRP A O 1
ATOM 694 N N . LYS A 1 88 ? -5.317 2.718 15.842 1.00 96.12 88 LYS A N 1
ATOM 695 C CA . LYS A 1 88 ? -6.315 3.354 16.720 1.00 96.12 88 LYS A CA 1
ATOM 696 C C . LYS A 1 88 ? -6.484 4.841 16.438 1.00 96.12 88 LYS A C 1
ATOM 698 O O . LYS A 1 88 ? -7.608 5.334 16.503 1.00 96.12 88 LYS A O 1
ATOM 703 N N . ASP A 1 89 ? -5.397 5.545 16.147 1.00 94.38 89 ASP A N 1
ATOM 704 C CA . ASP A 1 89 ? -5.450 6.971 15.833 1.00 94.38 89 ASP A CA 1
ATOM 705 C C . ASP A 1 89 ? -6.192 7.213 14.507 1.00 94.38 89 ASP A C 1
ATOM 707 O O . ASP A 1 89 ? -7.019 8.118 14.429 1.00 94.38 89 ASP A O 1
ATOM 711 N N . LEU A 1 90 ? -6.032 6.332 13.512 1.00 92.38 90 LEU A N 1
ATOM 712 C CA . LEU A 1 90 ? -6.815 6.377 12.269 1.00 92.38 90 LEU A CA 1
ATOM 713 C C . LEU A 1 90 ? -8.313 6.092 12.462 1.00 92.38 90 LEU A C 1
ATOM 715 O O . LEU A 1 90 ? -9.121 6.564 11.666 1.00 92.38 90 LEU A O 1
ATOM 719 N N . LEU A 1 91 ? -8.712 5.337 13.493 1.00 92.56 91 LEU A N 1
ATOM 720 C CA . LEU A 1 91 ? -10.136 5.097 13.778 1.00 92.56 91 LEU A CA 1
ATOM 721 C C . LEU A 1 91 ? -10.856 6.333 14.317 1.00 92.56 91 LEU A C 1
ATOM 723 O O . LEU A 1 91 ? -12.078 6.411 14.202 1.00 92.56 91 LEU A O 1
ATOM 727 N N . ARG A 1 92 ? -10.113 7.255 14.936 1.00 85.81 92 ARG A N 1
ATOM 728 C CA . ARG A 1 92 ? -10.647 8.461 15.587 1.00 85.81 92 ARG A CA 1
ATOM 729 C C . ARG A 1 92 ? -10.925 9.601 14.604 1.00 85.81 92 ARG A C 1
ATOM 731 O O . ARG A 1 92 ? -11.605 10.548 14.987 1.00 85.81 92 ARG A O 1
ATOM 738 N N . ASN A 1 93 ? -10.415 9.481 13.376 1.00 60.44 93 ASN A N 1
ATOM 739 C CA . ASN A 1 93 ? -10.602 10.416 12.266 1.00 60.44 93 ASN A CA 1
ATOM 740 C C . ASN A 1 93 ? -11.714 9.975 11.300 1.00 60.44 93 ASN A C 1
ATOM 742 O O . ASN A 1 93 ? -11.943 8.746 11.111 1.00 60.44 93 ASN A O 1
#

Secondary structure (DSSP, 8-state):
-HHHHHHHHHHSSEEHHHHH--TT-HHHHHHHHHHHHHHHHTTSEEEEE-TTS-EEEEE-PPPPHHHHHTT-S----------HHHHHHHHT-

Radius of gyration: 14.24 Å; chains: 1; bounding box: 30×28×40 Å

pLDDT: mean 91.74, std 6.12, range [60.44, 98.06]